Protein AF-A0A4Z2IRG9-F1 (afdb_monomer_lite)

Organism: NCBI:txid230148

Radius of gyration: 12.73 Å; chains: 1; bounding box: 38×23×28 Å

Secondary structure (DSSP, 8-state):
--------------BTTBSSEEEEPPTTS-SEEEEEE-TTSHHHHTT--TTPEE-EETTEE-TT--TT---

pLDDT: mean 85.16, std 16.12, range [37.62, 97.88]

InterPro domains:
  IPR001478 PDZ domain [PF00595] (13-70)
  IPR001478 PDZ domain [PS50106] (9-71)
  IPR001478 PDZ domain [SM00228] (17-71)
  IPR036034 PDZ superfamily [G3DSA:2.30.42.10] (3-71)
  IPR036034 PDZ superfamily [SSF50156] (4-70)
  IPR051067 Na+/H+ exchange regulatory cofactor [PTHR14191] (4-70)

Sequence (71 aa):
MASARNPRLCVMTKTDSGYGFHLHGEKGKSGQFIRKVESGSPAEAAGLRAGDRVVEVNGVNVEKETHHQAS

Structure (mmCIF, N/CA/C/O backbone):
data_AF-A0A4Z2IRG9-F1
#
_entry.id   AF-A0A4Z2IRG9-F1
#
loop_
_atom_site.group_PDB
_atom_site.id
_atom_site.type_symbol
_atom_site.label_atom_id
_atom_site.label_alt_id
_atom_site.label_comp_id
_atom_site.label_asym_id
_atom_site.label_entity_id
_atom_site.label_seq_id
_atom_site.pdbx_PDB_ins_code
_atom_site.Cartn_x
_atom_site.Cartn_y
_atom_site.Cartn_z
_atom_site.occupancy
_atom_site.B_iso_or_equiv
_atom_site.auth_seq_id
_atom_site.auth_comp_id
_atom_site.auth_asym_id
_atom_site.auth_atom_id
_atom_site.pdbx_PDB_model_num
ATOM 1 N N . MET A 1 1 ? -25.523 13.785 -2.316 1.00 38.75 1 MET A N 1
ATOM 2 C CA . MET A 1 1 ? -24.779 13.035 -3.351 1.00 38.75 1 MET A CA 1
ATOM 3 C C . MET A 1 1 ? -23.572 12.386 -2.684 1.00 38.75 1 MET A C 1
ATOM 5 O O . MET A 1 1 ? -22.541 13.033 -2.555 1.00 38.75 1 MET A O 1
ATOM 9 N N . ALA A 1 2 ? -23.699 11.167 -2.155 1.00 51.03 2 ALA A N 1
ATOM 10 C CA . ALA A 1 2 ? -22.513 10.435 -1.717 1.00 51.03 2 ALA A CA 1
ATOM 11 C C . ALA A 1 2 ? -21.746 10.061 -2.990 1.00 51.03 2 ALA A C 1
ATOM 13 O O . ALA A 1 2 ? -22.273 9.308 -3.804 1.00 51.03 2 ALA A O 1
ATOM 14 N N . SER A 1 3 ? -20.570 10.659 -3.208 1.00 55.09 3 SER A N 1
ATOM 15 C CA . SER A 1 3 ? -19.670 10.240 -4.286 1.00 55.09 3 SER A CA 1
ATOM 16 C C . SER A 1 3 ? -19.530 8.724 -4.195 1.00 55.09 3 SER A C 1
ATOM 18 O O . SER A 1 3 ? -19.204 8.216 -3.117 1.00 55.09 3 SER A O 1
ATOM 20 N N . ALA A 1 4 ? -19.886 8.007 -5.262 1.00 57.91 4 ALA A N 1
ATOM 21 C CA . ALA A 1 4 ? -19.823 6.555 -5.281 1.00 57.91 4 ALA A CA 1
ATOM 22 C C . ALA A 1 4 ? -18.386 6.154 -4.933 1.00 57.91 4 ALA A C 1
ATOM 24 O O . ALA A 1 4 ? -17.453 6.412 -5.695 1.00 57.91 4 ALA A O 1
ATOM 25 N N . ARG A 1 5 ? -18.193 5.596 -3.735 1.00 68.75 5 ARG A N 1
ATOM 26 C CA . ARG A 1 5 ? -16.896 5.073 -3.319 1.00 68.75 5 ARG A CA 1
ATOM 27 C C . ARG A 1 5 ? -16.649 3.867 -4.208 1.00 68.75 5 ARG A C 1
ATOM 29 O O . ARG A 1 5 ? -17.301 2.847 -4.025 1.00 68.75 5 ARG A O 1
ATOM 36 N N . ASN A 1 6 ? -15.788 4.026 -5.205 1.00 81.19 6 ASN A N 1
ATOM 37 C CA . ASN A 1 6 ? -15.421 2.960 -6.125 1.00 81.19 6 ASN A CA 1
ATOM 38 C C . ASN A 1 6 ? -14.069 2.384 -5.673 1.00 81.19 6 ASN A C 1
ATOM 40 O O . ASN A 1 6 ? -13.029 2.913 -6.080 1.00 81.19 6 ASN A O 1
ATOM 44 N N . PRO A 1 7 ? -14.055 1.402 -4.746 1.00 89.69 7 PRO A N 1
ATOM 45 C CA . PRO A 1 7 ? -12.814 0.815 -4.264 1.00 89.69 7 PRO A CA 1
ATOM 46 C C . PRO A 1 7 ? -12.082 0.112 -5.407 1.00 89.69 7 PRO A C 1
ATOM 48 O O . PRO A 1 7 ? -12.692 -0.439 -6.322 1.00 89.69 7 PRO A O 1
ATOM 51 N N . ARG A 1 8 ? -10.752 0.123 -5.342 1.00 92.50 8 ARG A N 1
ATOM 52 C CA . ARG A 1 8 ? -9.890 -0.550 -6.315 1.00 92.50 8 ARG A CA 1
ATOM 53 C C . ARG A 1 8 ? -9.230 -1.740 -5.642 1.00 92.50 8 ARG A C 1
ATOM 55 O O . ARG A 1 8 ? -8.465 -1.559 -4.699 1.00 92.50 8 ARG A O 1
ATOM 62 N N . LEU A 1 9 ? -9.501 -2.940 -6.145 1.00 94.81 9 LEU A N 1
ATOM 63 C CA . LEU A 1 9 ? -8.749 -4.124 -5.750 1.00 94.81 9 LEU A CA 1
ATOM 64 C C . LEU A 1 9 ? -7.409 -4.118 -6.488 1.00 94.81 9 LEU A C 1
ATOM 66 O O . LEU A 1 9 ? -7.371 -4.265 -7.708 1.00 94.81 9 LEU A O 1
ATOM 70 N N . CYS A 1 10 ? -6.323 -3.938 -5.742 1.00 96.19 10 CYS A N 1
ATOM 71 C CA . CYS A 1 10 ? -4.965 -3.975 -6.272 1.00 96.19 10 CYS A CA 1
ATOM 72 C C . CYS A 1 10 ? -4.312 -5.290 -5.833 1.00 96.19 10 CYS A C 1
ATOM 74 O O . CYS A 1 10 ? -4.100 -5.499 -4.639 1.00 96.19 10 CYS A O 1
ATOM 76 N N . VAL A 1 11 ? -4.002 -6.175 -6.785 1.00 96.62 11 VAL A N 1
ATOM 77 C CA . VAL A 1 11 ? -3.329 -7.458 -6.521 1.00 96.62 11 VAL A CA 1
ATOM 78 C C . VAL A 1 11 ? -1.888 -7.361 -6.999 1.00 96.62 11 VAL A C 1
ATOM 80 O O . VAL A 1 11 ? -1.640 -7.017 -8.151 1.00 96.62 11 VAL A O 1
ATOM 83 N N . MET A 1 12 ? -0.939 -7.659 -6.115 1.00 95.81 12 MET A N 1
ATOM 84 C CA . MET A 1 12 ? 0.492 -7.564 -6.397 1.00 95.81 12 MET A CA 1
ATOM 85 C C . MET A 1 12 ? 1.270 -8.653 -5.664 1.00 95.81 12 MET A C 1
ATOM 87 O O . MET A 1 12 ? 0.885 -9.079 -4.576 1.00 95.81 12 MET A O 1
ATOM 91 N N . THR A 1 13 ? 2.397 -9.059 -6.241 1.00 96.44 13 THR A N 1
ATOM 92 C CA . THR A 1 13 ? 3.317 -10.032 -5.644 1.00 96.44 13 THR A CA 1
ATOM 93 C C . THR A 1 13 ? 4.520 -9.307 -5.049 1.00 96.44 13 THR A C 1
ATOM 95 O O . THR A 1 13 ? 5.060 -8.385 -5.662 1.00 96.44 13 THR A O 1
ATOM 98 N N . LYS A 1 14 ? 4.947 -9.716 -3.850 1.00 93.75 14 LYS A N 1
ATOM 99 C CA . LYS A 1 14 ? 6.137 -9.164 -3.193 1.00 93.75 14 LYS A CA 1
ATOM 100 C C . LYS A 1 14 ? 7.401 -9.573 -3.957 1.00 93.75 14 LYS A C 1
ATOM 102 O O . LYS A 1 14 ? 7.548 -10.740 -4.306 1.00 93.75 14 LYS A O 1
ATOM 107 N N . THR A 1 15 ? 8.315 -8.630 -4.158 1.00 95.00 15 THR A N 1
ATOM 108 C CA . THR A 1 15 ? 9.669 -8.884 -4.684 1.00 95.00 15 THR A CA 1
ATOM 109 C C . THR A 1 15 ? 10.701 -8.879 -3.554 1.00 95.00 15 THR A C 1
ATOM 111 O O . THR A 1 15 ? 10.367 -8.578 -2.404 1.00 95.00 15 THR A O 1
ATOM 114 N N . ASP A 1 16 ? 11.970 -9.129 -3.878 1.00 95.25 16 ASP A N 1
ATOM 115 C CA . ASP A 1 16 ? 13.081 -9.030 -2.919 1.00 95.25 16 ASP A CA 1
ATOM 116 C C . ASP A 1 16 ? 13.204 -7.624 -2.302 1.00 95.25 16 ASP A C 1
ATOM 118 O O . ASP A 1 16 ? 13.579 -7.479 -1.141 1.00 95.25 16 ASP A O 1
ATOM 122 N N . SER A 1 17 ? 12.803 -6.581 -3.039 1.00 91.75 17 SER A N 1
ATOM 123 C CA . SER A 1 17 ? 12.751 -5.190 -2.563 1.00 91.75 17 SER A CA 1
ATOM 124 C C . SER A 1 17 ? 11.404 -4.807 -1.928 1.00 91.75 17 SER A C 1
ATOM 126 O O . SER A 1 17 ? 11.191 -3.655 -1.557 1.00 91.75 17 SER A O 1
ATOM 128 N N . GLY A 1 18 ? 10.477 -5.757 -1.777 1.00 95.56 18 GLY A N 1
ATOM 129 C CA . GLY A 1 18 ? 9.134 -5.524 -1.250 1.00 95.56 18 GLY A CA 1
ATOM 130 C C . GLY A 1 18 ? 8.098 -5.223 -2.337 1.00 95.56 18 GLY A C 1
ATOM 131 O O . GLY A 1 18 ? 8.154 -5.774 -3.438 1.00 95.56 18 GLY A O 1
ATOM 132 N N . TYR A 1 19 ? 7.106 -4.395 -2.000 1.00 96.81 19 TYR A N 1
ATOM 133 C CA . TYR A 1 19 ? 5.985 -4.052 -2.889 1.00 96.81 19 TYR A CA 1
ATOM 134 C C . TYR A 1 19 ? 6.164 -2.717 -3.633 1.00 96.81 19 TYR A C 1
ATOM 136 O O . TYR A 1 19 ? 5.462 -2.476 -4.612 1.00 96.81 19 TYR A O 1
ATOM 144 N N . GLY A 1 20 ? 7.081 -1.855 -3.176 1.00 97.19 20 GLY A N 1
ATOM 145 C CA . GLY A 1 20 ? 7.361 -0.542 -3.772 1.00 97.19 20 GLY A CA 1
ATOM 146 C C . GLY A 1 20 ? 6.316 0.540 -3.478 1.00 97.19 20 GLY A C 1
ATOM 147 O O . GLY A 1 20 ? 5.973 1.344 -4.342 1.00 97.19 20 GLY A O 1
ATOM 148 N N . PHE A 1 21 ? 5.787 0.579 -2.253 1.00 96.88 21 PHE A N 1
ATOM 149 C CA . PHE A 1 21 ? 4.962 1.688 -1.772 1.00 96.88 21 PHE A CA 1
ATOM 150 C C . PHE A 1 21 ? 5.259 2.012 -0.306 1.00 96.88 21 PHE A C 1
ATOM 152 O O . PHE A 1 21 ? 5.792 1.191 0.437 1.00 96.88 21 PHE A O 1
ATOM 159 N N . HIS A 1 22 ? 4.878 3.215 0.117 1.00 94.75 22 HIS A N 1
ATOM 160 C CA . HIS A 1 22 ? 5.047 3.687 1.489 1.00 94.75 22 HIS A CA 1
ATOM 161 C C . HIS A 1 22 ? 3.687 3.901 2.144 1.00 94.75 22 HIS A C 1
ATOM 163 O O . HIS A 1 22 ? 2.870 4.670 1.631 1.00 94.75 22 HIS A O 1
ATOM 169 N N . LEU A 1 23 ? 3.475 3.271 3.297 1.00 92.06 23 LEU A N 1
ATOM 170 C CA . LEU A 1 23 ? 2.286 3.467 4.119 1.00 92.06 23 LEU A CA 1
ATOM 171 C C . LEU A 1 23 ? 2.511 4.592 5.133 1.00 92.06 23 LEU A C 1
ATOM 173 O O . LEU A 1 23 ? 3.605 4.756 5.672 1.00 92.06 23 LEU A O 1
ATOM 177 N N . HIS A 1 24 ? 1.469 5.362 5.408 1.00 87.69 24 HIS A N 1
ATOM 178 C CA . HIS A 1 24 ? 1.492 6.427 6.398 1.00 87.69 24 HIS A CA 1
ATOM 179 C C . HIS A 1 24 ? 0.144 6.503 7.121 1.00 87.69 24 HIS A C 1
ATOM 181 O O . HIS A 1 24 ? -0.908 6.547 6.484 1.00 87.69 24 HIS A O 1
ATOM 187 N N . GLY A 1 25 ? 0.192 6.543 8.454 1.00 83.62 25 GLY A N 1
ATOM 188 C CA . GLY A 1 25 ? -0.933 6.946 9.295 1.00 83.62 25 GLY A CA 1
ATOM 189 C C . GLY A 1 25 ? -0.788 8.403 9.737 1.00 83.62 25 GLY A C 1
ATOM 190 O O . GLY A 1 25 ? 0.287 8.817 10.180 1.00 83.62 25 GLY A O 1
ATOM 191 N N . GLU A 1 26 ? -1.859 9.187 9.639 1.00 76.19 26 GLU A N 1
ATOM 192 C CA . GLU A 1 26 ? -1.887 10.556 10.159 1.00 76.19 26 GLU A CA 1
ATOM 193 C C . GLU A 1 26 ? -2.131 10.557 11.674 1.00 76.19 26 GLU A C 1
ATOM 195 O O . GLU A 1 26 ? -3.072 9.941 12.177 1.00 76.19 26 GL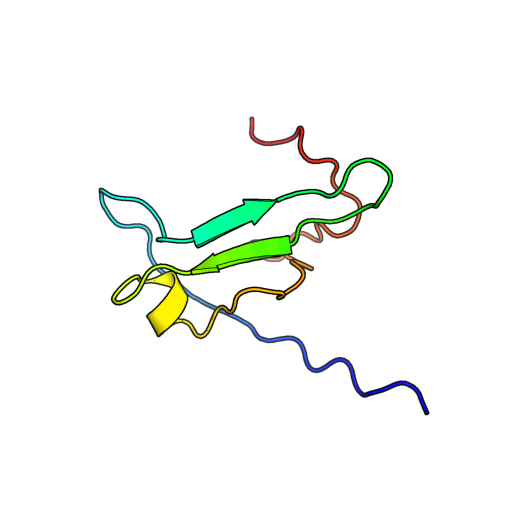U A O 1
ATOM 200 N N . LYS A 1 27 ? -1.301 11.289 12.429 1.00 74.31 27 LYS A N 1
ATOM 201 C CA . LYS A 1 27 ? -1.460 11.409 13.884 1.00 74.31 27 LYS A CA 1
ATOM 202 C C . LYS A 1 27 ? -2.822 12.038 14.206 1.00 74.31 27 LYS A C 1
ATOM 204 O O . LYS A 1 27 ? -3.093 13.166 13.807 1.00 74.31 27 LYS A O 1
ATOM 209 N N . GLY A 1 28 ? -3.658 11.312 14.948 1.00 72.94 28 GLY A N 1
ATOM 210 C CA . GLY A 1 28 ? -5.002 11.758 15.333 1.00 72.94 28 GLY A CA 1
ATOM 211 C C . GLY A 1 28 ? -6.111 11.432 14.326 1.00 72.94 28 GLY A C 1
ATOM 212 O O . GLY A 1 28 ? -7.262 11.766 14.595 1.00 72.94 28 GLY A O 1
ATOM 213 N N . LYS A 1 29 ? -5.810 10.755 13.206 1.00 71.19 29 LYS A N 1
ATOM 214 C CA . LYS A 1 29 ? -6.824 10.205 12.293 1.00 71.19 29 LYS A CA 1
ATOM 215 C C . LYS A 1 29 ? -6.700 8.687 12.197 1.00 71.19 29 LYS A C 1
ATOM 217 O O . LYS A 1 29 ? -5.608 8.133 12.223 1.00 71.19 29 LYS A O 1
ATOM 222 N N . SER A 1 30 ? -7.839 8.012 12.083 1.00 77.25 30 SER A N 1
ATOM 223 C CA . SER A 1 30 ? -7.899 6.566 11.862 1.00 77.25 30 SER A CA 1
ATOM 224 C C . SER A 1 30 ? -7.655 6.218 10.394 1.00 77.25 30 SER A C 1
ATOM 226 O O . SER A 1 30 ? -8.216 6.869 9.506 1.00 77.25 30 SER A O 1
ATOM 228 N N . GLY A 1 31 ? -6.927 5.132 10.155 1.00 83.94 31 GLY A N 1
ATOM 229 C CA . GLY A 1 31 ? -6.726 4.558 8.830 1.00 83.94 31 GLY A CA 1
ATOM 230 C C . GLY A 1 31 ? -5.324 4.777 8.275 1.00 83.94 31 GLY A C 1
ATOM 231 O O . GLY A 1 31 ? -4.529 5.567 8.786 1.00 83.94 31 GLY A O 1
ATOM 232 N N . GLN A 1 32 ? -5.036 4.037 7.210 1.00 88.94 32 GLN A N 1
ATOM 233 C CA . GLN A 1 32 ? -3.735 4.014 6.561 1.00 88.94 32 GLN A CA 1
ATOM 234 C C . GLN A 1 32 ? -3.853 4.546 5.134 1.00 88.94 32 GLN A C 1
ATOM 236 O O . GLN A 1 32 ? -4.817 4.242 4.426 1.00 88.94 32 GLN A O 1
ATOM 241 N N . PHE A 1 33 ? -2.864 5.327 4.713 1.00 91.44 33 PHE A N 1
ATOM 242 C CA . PHE A 1 33 ? -2.836 5.970 3.404 1.00 91.44 33 PHE A CA 1
ATOM 243 C C . PHE A 1 33 ? -1.537 5.660 2.673 1.00 91.44 33 PHE A C 1
ATOM 245 O O . PHE A 1 33 ? -0.467 5.548 3.279 1.00 91.44 33 PHE A O 1
ATOM 252 N N . ILE A 1 34 ? -1.625 5.563 1.352 1.00 94.19 34 ILE A N 1
ATOM 253 C CA . ILE A 1 34 ? -0.459 5.402 0.492 1.00 94.19 34 ILE A CA 1
A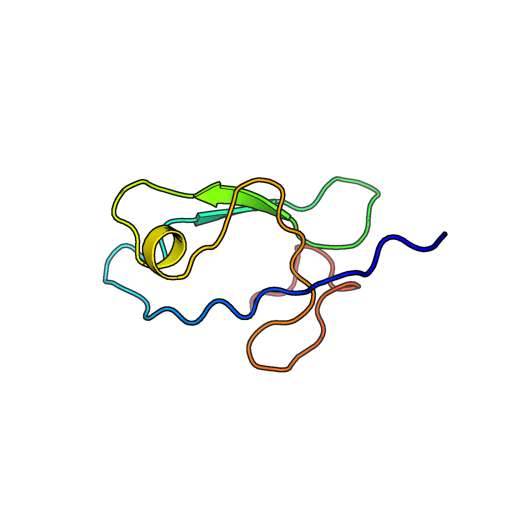TOM 254 C C . ILE A 1 34 ? 0.199 6.766 0.307 1.00 94.19 34 ILE A C 1
ATOM 256 O O . ILE A 1 34 ? -0.357 7.666 -0.319 1.00 94.19 34 ILE A O 1
ATOM 260 N N . ARG A 1 35 ? 1.405 6.933 0.848 1.00 94.62 35 ARG A N 1
ATOM 261 C CA . ARG A 1 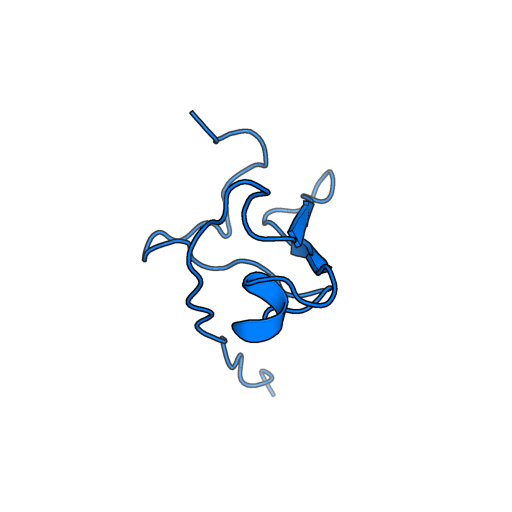35 ? 2.171 8.180 0.727 1.00 94.62 35 ARG A CA 1
ATOM 262 C C . ARG A 1 35 ? 2.875 8.292 -0.619 1.00 94.62 35 ARG A C 1
ATOM 264 O O . 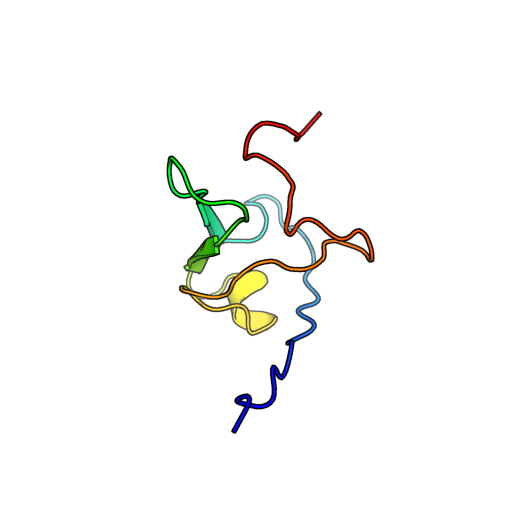ARG A 1 35 ? 2.957 9.377 -1.185 1.00 94.62 35 ARG A O 1
ATOM 271 N N . LYS A 1 36 ? 3.434 7.182 -1.097 1.00 96.69 36 LYS A N 1
ATOM 272 C CA . LYS A 1 36 ? 4.225 7.113 -2.327 1.00 96.69 36 LYS A CA 1
ATOM 273 C C . LYS A 1 36 ? 4.098 5.725 -2.935 1.00 96.69 36 LYS A C 1
ATOM 275 O O . LYS A 1 36 ? 4.055 4.745 -2.196 1.00 96.69 36 LYS A O 1
ATOM 280 N N . VAL A 1 37 ? 4.093 5.678 -4.260 1.00 97.50 37 VAL A N 1
ATOM 281 C CA . VAL A 1 37 ? 4.258 4.466 -5.062 1.00 97.50 37 VAL A CA 1
ATOM 282 C C . VAL A 1 37 ? 5.513 4.657 -5.906 1.00 97.50 37 VAL A C 1
ATOM 284 O O . VAL A 1 37 ? 5.744 5.746 -6.434 1.00 97.50 37 VAL A O 1
ATOM 287 N N . GLU A 1 38 ? 6.372 3.649 -5.939 1.00 97.50 38 GLU A N 1
ATOM 288 C CA . GLU A 1 38 ? 7.630 3.680 -6.677 1.00 97.50 38 GLU A CA 1
ATOM 289 C C . GLU A 1 38 ? 7.403 3.293 -8.139 1.00 97.50 38 GLU A C 1
ATOM 291 O O . GLU A 1 38 ? 6.636 2.375 -8.434 1.00 97.50 38 GLU A O 1
ATOM 296 N N . SER A 1 39 ? 8.074 3.982 -9.059 1.00 96.62 39 SER A N 1
ATOM 297 C CA . SER A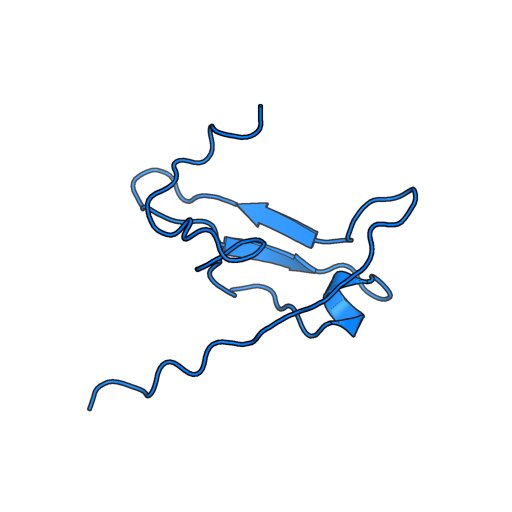 1 39 ? 7.962 3.697 -10.491 1.00 96.62 39 SER A CA 1
ATOM 298 C C . SER A 1 39 ? 8.575 2.343 -10.843 1.00 96.62 39 SER A C 1
ATOM 300 O O . SER A 1 39 ? 9.649 1.996 -10.353 1.00 96.62 39 SER A O 1
ATOM 302 N N . GLY A 1 40 ? 7.891 1.582 -11.696 1.00 96.00 40 GLY A N 1
ATOM 303 C CA . GLY A 1 40 ? 8.261 0.214 -12.063 1.00 96.00 40 GLY A CA 1
ATOM 304 C C . GLY A 1 40 ? 8.007 -0.825 -10.966 1.00 96.00 40 GLY A C 1
ATOM 305 O O . GLY A 1 40 ? 8.403 -1.979 -11.122 1.00 96.00 40 GLY A O 1
ATOM 306 N N . SER A 1 41 ? 7.363 -0.446 -9.858 1.00 97.56 41 SER A N 1
ATOM 307 C CA . SER A 1 41 ? 7.072 -1.368 -8.760 1.00 97.56 41 SER A CA 1
ATOM 308 C C . SER A 1 41 ? 5.854 -2.262 -9.031 1.00 97.56 41 SER A C 1
ATOM 310 O O . SER A 1 41 ? 4.961 -1.894 -9.804 1.00 97.56 41 SER A O 1
ATOM 312 N N . PRO A 1 42 ? 5.736 -3.403 -8.323 1.00 97.88 42 PRO A N 1
ATOM 313 C CA . PRO A 1 42 ? 4.508 -4.195 -8.314 1.00 97.88 42 PRO A CA 1
ATOM 314 C C . PRO A 1 42 ? 3.270 -3.385 -7.903 1.00 97.88 42 PRO A C 1
ATOM 316 O O . PRO A 1 42 ? 2.184 -3.613 -8.435 1.00 97.88 42 PRO A O 1
ATOM 319 N N . ALA A 1 43 ? 3.420 -2.428 -6.982 1.00 97.62 43 ALA A N 1
ATOM 320 C CA . ALA A 1 43 ? 2.327 -1.567 -6.546 1.00 97.62 43 ALA A CA 1
ATOM 321 C C . ALA A 1 43 ? 1.817 -0.641 -7.659 1.00 97.62 43 ALA A C 1
ATOM 323 O O . ALA A 1 43 ? 0.603 -0.509 -7.827 1.00 97.62 43 ALA A O 1
ATOM 324 N N . GLU A 1 44 ? 2.719 -0.047 -8.448 1.00 97.25 44 GLU A N 1
ATOM 325 C CA . GLU A 1 44 ? 2.344 0.766 -9.612 1.00 97.25 44 GLU A CA 1
ATOM 326 C C . GLU A 1 44 ? 1.630 -0.085 -10.669 1.00 97.25 44 GLU A C 1
ATOM 328 O O . GLU A 1 44 ? 0.559 0.294 -11.145 1.00 97.25 44 GLU A O 1
ATOM 333 N N . ALA A 1 45 ? 2.170 -1.271 -10.975 1.00 97.25 45 ALA A N 1
ATOM 334 C CA . ALA A 1 45 ? 1.582 -2.200 -11.940 1.00 97.25 45 ALA A CA 1
ATOM 335 C C . ALA A 1 45 ? 0.177 -2.679 -11.525 1.00 97.25 45 ALA A C 1
ATOM 337 O O . ALA A 1 45 ? -0.702 -2.840 -12.371 1.00 97.25 45 ALA A O 1
ATOM 338 N N . ALA A 1 46 ? -0.061 -2.849 -10.222 1.00 97.12 46 ALA A N 1
ATOM 339 C CA . ALA A 1 46 ? -1.372 -3.185 -9.666 1.00 97.12 46 ALA A CA 1
ATOM 340 C C . ALA A 1 46 ? -2.354 -1.999 -9.633 1.00 97.12 46 ALA A C 1
ATOM 342 O O . ALA A 1 46 ? -3.528 -2.172 -9.299 1.00 97.12 46 ALA A O 1
ATOM 343 N N . GLY A 1 47 ? -1.894 -0.795 -9.983 1.00 96.06 47 GLY A N 1
ATOM 344 C CA . GLY A 1 47 ? -2.712 0.409 -10.061 1.00 96.06 47 GLY A CA 1
ATOM 345 C C . GLY A 1 47 ? -2.926 1.128 -8.731 1.00 96.06 47 GLY A C 1
ATOM 346 O O . GLY A 1 47 ? -3.838 1.958 -8.666 1.00 96.06 47 GLY A O 1
ATOM 347 N N . LEU A 1 48 ? -2.108 0.834 -7.712 1.00 96.56 48 LEU A N 1
ATOM 348 C CA . LEU A 1 48 ? -2.086 1.560 -6.441 1.00 96.56 48 LEU A CA 1
ATOM 349 C C . LEU A 1 48 ? -1.589 2.992 -6.666 1.00 96.56 48 LEU A C 1
ATOM 351 O O . LEU A 1 48 ? -0.696 3.224 -7.484 1.00 96.56 48 LEU A O 1
ATOM 355 N N . ARG A 1 49 ? -2.144 3.970 -5.942 1.00 95.81 49 ARG A N 1
ATOM 356 C CA . ARG A 1 49 ? -1.799 5.388 -6.115 1.00 95.81 49 ARG A CA 1
ATOM 357 C C . ARG A 1 49 ? -1.510 6.075 -4.792 1.00 95.81 49 ARG A C 1
ATOM 359 O O . ARG A 1 49 ? -2.090 5.760 -3.758 1.00 95.81 49 ARG A O 1
ATOM 366 N N . ALA A 1 50 ? -0.638 7.079 -4.838 1.00 95.06 50 ALA A N 1
ATOM 367 C CA . ALA A 1 50 ? -0.474 7.994 -3.716 1.00 95.06 50 ALA A C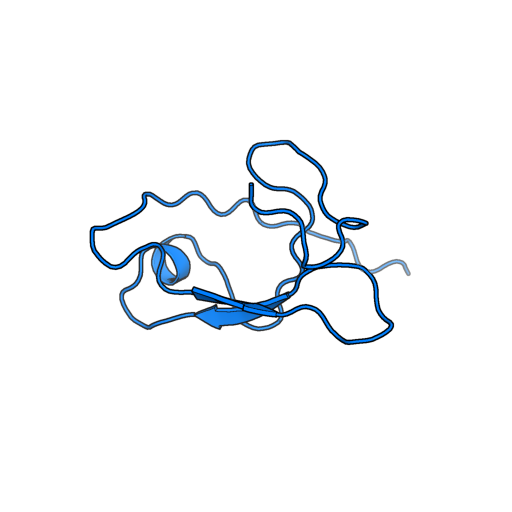A 1
ATOM 368 C C . ALA A 1 50 ? -1.802 8.719 -3.427 1.00 95.06 50 ALA A C 1
ATOM 370 O O . ALA A 1 50 ? -2.480 9.177 -4.347 1.00 95.06 50 ALA A O 1
ATOM 371 N N . GLY A 1 51 ? -2.160 8.813 -2.149 1.00 91.75 51 GLY A N 1
ATOM 372 C CA . GLY A 1 51 ? -3.441 9.340 -1.681 1.00 91.75 51 GLY A CA 1
ATOM 373 C C . GLY A 1 51 ? -4.540 8.287 -1.517 1.00 91.75 51 GLY A C 1
ATOM 374 O O . GLY A 1 51 ? -5.552 8.588 -0.883 1.00 91.75 51 GLY A O 1
ATOM 375 N N . ASP A 1 52 ? -4.349 7.057 -2.010 1.00 92.50 52 ASP A N 1
ATOM 376 C CA . ASP A 1 52 ? -5.302 5.977 -1.758 1.00 92.50 52 ASP A CA 1
ATOM 377 C C . ASP A 1 52 ? -5.380 5.678 -0.254 1.00 92.50 52 ASP A C 1
ATOM 379 O O . ASP A 1 52 ? -4.366 5.621 0.450 1.00 92.50 52 ASP A O 1
ATOM 383 N N . ARG A 1 53 ? -6.604 5.466 0.239 1.00 91.56 53 ARG A N 1
ATOM 384 C CA . ARG A 1 53 ? -6.861 4.979 1.596 1.00 91.56 53 ARG A CA 1
ATOM 385 C C . ARG A 1 53 ? -7.009 3.466 1.562 1.00 91.56 53 ARG A C 1
ATOM 387 O O . ARG A 1 53 ? -7.819 2.942 0.799 1.00 91.56 53 ARG A O 1
ATOM 394 N N . VAL A 1 54 ? -6.282 2.778 2.432 1.00 92.25 54 VAL A N 1
ATOM 395 C CA . VAL A 1 54 ? -6.404 1.329 2.586 1.00 92.25 54 VAL A CA 1
ATOM 396 C C . VAL A 1 54 ? -7.655 1.021 3.404 1.00 92.25 54 VAL A C 1
ATOM 398 O O . VAL A 1 54 ? -7.820 1.522 4.518 1.00 92.25 54 VAL A O 1
ATOM 401 N N . VAL A 1 55 ? -8.542 0.217 2.820 1.00 91.75 55 VAL A N 1
ATOM 402 C CA . VAL A 1 55 ? -9.797 -0.229 3.444 1.00 91.75 55 VAL A CA 1
ATOM 403 C C . VAL A 1 55 ? -9.658 -1.666 3.930 1.00 91.75 55 VAL A C 1
ATOM 405 O O . VAL A 1 55 ? -9.987 -1.959 5.074 1.00 91.75 55 VAL A O 1
ATOM 408 N N . GLU A 1 56 ? -9.110 -2.541 3.085 1.00 92.94 56 GLU A N 1
ATOM 409 C CA . GLU A 1 56 ? -8.898 -3.955 3.386 1.00 92.94 56 GLU A CA 1
ATOM 410 C C . GLU A 1 56 ? -7.517 -4.419 2.926 1.00 92.94 56 GLU A C 1
ATOM 412 O O . GLU A 1 56 ? -6.983 -3.932 1.928 1.00 92.94 56 GLU A O 1
ATOM 417 N N . VAL A 1 57 ? -6.966 -5.400 3.638 1.00 93.25 57 VAL A N 1
ATOM 418 C CA . VAL A 1 57 ? -5.763 -6.139 3.247 1.00 93.25 57 VAL A CA 1
ATOM 419 C C . VAL A 1 57 ? -6.094 -7.622 3.317 1.00 93.25 57 VAL A C 1
ATOM 421 O O . VAL A 1 57 ? -6.458 -8.123 4.376 1.00 93.25 57 VAL A O 1
ATOM 424 N N . ASN A 1 58 ? -5.997 -8.327 2.187 1.00 92.31 58 ASN A N 1
ATOM 425 C CA . ASN A 1 58 ? -6.314 -9.759 2.087 1.00 92.31 58 ASN A CA 1
ATOM 426 C C . ASN A 1 58 ? -7.697 -10.134 2.669 1.00 92.31 58 ASN A C 1
ATOM 428 O O . ASN A 1 58 ? -7.846 -11.172 3.308 1.00 92.31 58 ASN A O 1
ATOM 432 N N . GLY A 1 59 ? -8.702 -9.274 2.469 1.00 90.94 59 GLY A N 1
ATOM 433 C CA . GLY A 1 59 ? -10.071 -9.471 2.967 1.00 90.94 59 GLY A CA 1
ATOM 434 C C . GLY A 1 59 ? -10.292 -9.093 4.436 1.00 90.94 59 GLY A C 1
ATOM 435 O O . GLY A 1 59 ? -11.393 -9.269 4.951 1.00 90.94 59 GLY A O 1
ATOM 436 N N . VAL A 1 60 ? -9.276 -8.563 5.123 1.00 90.94 60 VAL A N 1
ATOM 437 C CA . VAL A 1 60 ? -9.394 -8.053 6.495 1.00 90.94 60 VAL A CA 1
ATOM 438 C C . VAL A 1 60 ? -9.554 -6.536 6.454 1.00 90.94 60 VAL A C 1
ATOM 440 O O . VAL A 1 60 ? -8.692 -5.850 5.907 1.00 90.94 60 VAL A O 1
ATOM 443 N N . ASN A 1 61 ? -10.635 -5.999 7.032 1.00 89.31 61 ASN A N 1
ATOM 444 C CA . ASN A 1 61 ? -10.843 -4.551 7.141 1.00 89.31 61 ASN A CA 1
ATOM 445 C C . ASN A 1 61 ? -9.822 -3.924 8.098 1.00 89.31 61 ASN A C 1
ATOM 447 O O . ASN A 1 61 ? -9.684 -4.365 9.236 1.00 89.31 61 ASN A O 1
ATOM 451 N N . VAL A 1 62 ? -9.138 -2.878 7.630 1.00 88.62 62 VAL A N 1
ATOM 452 C CA . VAL A 1 62 ? -8.075 -2.175 8.364 1.00 88.62 62 VAL A CA 1
ATOM 453 C C . VAL A 1 62 ? -8.378 -0.691 8.594 1.00 88.62 62 VAL A C 1
ATOM 455 O O . VAL A 1 62 ? -7.512 0.075 9.013 1.00 88.62 62 VAL A O 1
ATOM 458 N N . GLU A 1 63 ? -9.607 -0.234 8.339 1.00 84.44 63 GLU A N 1
ATOM 459 C CA . GLU A 1 63 ? -9.947 1.197 8.401 1.00 84.44 63 GLU A CA 1
ATOM 460 C C . GLU A 1 63 ? -9.794 1.806 9.800 1.00 84.44 63 GLU A C 1
ATOM 462 O O . GLU A 1 63 ? -9.625 3.026 9.929 1.00 84.44 63 GLU A O 1
ATOM 467 N N . LYS A 1 64 ? -9.884 0.961 10.831 1.00 77.75 64 LYS A N 1
ATOM 468 C CA . LYS A 1 64 ? -9.775 1.322 12.249 1.00 77.75 64 LYS A CA 1
ATOM 469 C C . LYS A 1 64 ? -8.447 0.898 12.874 1.00 77.75 64 LYS A C 1
ATOM 471 O O . LYS A 1 64 ? -8.210 1.227 14.034 1.00 77.75 64 LYS A O 1
ATOM 476 N N . GLU A 1 65 ? -7.587 0.223 12.117 1.00 71.88 65 GLU A N 1
ATOM 477 C CA . GLU A 1 65 ? -6.299 -0.235 12.618 1.00 71.88 65 GLU A CA 1
ATOM 478 C C . GLU A 1 65 ? -5.371 0.961 12.831 1.00 71.88 65 GLU A C 1
ATOM 480 O O . GLU A 1 65 ? -5.152 1.808 11.951 1.00 71.88 65 GLU A O 1
ATOM 485 N N . THR A 1 66 ? -4.833 1.048 14.045 1.00 64.69 66 THR A N 1
ATOM 486 C CA . THR A 1 66 ? -3.781 2.015 14.349 1.00 64.69 66 THR A CA 1
ATOM 487 C C . THR A 1 66 ? -2.477 1.528 13.725 1.00 64.69 66 THR A C 1
ATOM 489 O O . THR A 1 66 ? -2.281 0.334 13.527 1.00 64.69 66 THR A O 1
ATOM 492 N N . HIS A 1 67 ? -1.565 2.447 13.401 1.00 60.25 67 HIS A N 1
ATOM 493 C CA . HIS A 1 67 ? -0.303 2.169 12.693 1.00 60.25 67 HIS A CA 1
ATOM 494 C C . HIS A 1 67 ? 0.622 1.131 13.384 1.00 60.25 67 HIS A C 1
ATOM 496 O O . HIS A 1 67 ? 1.695 0.834 12.875 1.00 60.25 67 HIS A O 1
ATOM 502 N N . HIS A 1 68 ? 0.229 0.590 14.541 1.00 50.75 68 HIS A N 1
ATOM 503 C CA . HIS A 1 68 ? 1.047 -0.217 15.440 1.00 50.75 68 HIS A CA 1
ATOM 504 C C . HIS A 1 68 ? 0.781 -1.738 15.393 1.00 50.75 68 HIS A C 1
ATOM 506 O O . HIS A 1 68 ? 1.305 -2.460 16.239 1.00 50.75 68 HIS A O 1
ATOM 512 N N . GLN A 1 69 ? 0.021 -2.269 14.430 1.00 49.38 69 GLN A N 1
ATOM 513 C CA . GLN A 1 69 ? -0.085 -3.727 14.259 1.00 49.38 69 GLN A CA 1
ATOM 514 C C . GLN A 1 69 ? 0.462 -4.200 12.912 1.00 49.38 69 GLN A C 1
ATOM 516 O O . GLN A 1 69 ? -0.254 -4.385 11.936 1.00 49.38 69 GLN A O 1
ATOM 521 N N . ALA A 1 70 ? 1.773 -4.434 12.911 1.00 37.62 70 ALA A N 1
ATOM 522 C CA . ALA A 1 70 ? 2.402 -5.492 12.136 1.00 37.62 70 ALA A CA 1
ATOM 523 C C . ALA A 1 70 ? 3.214 -6.333 13.134 1.00 37.62 70 ALA A C 1
ATOM 525 O O . ALA A 1 70 ? 4.299 -5.927 13.550 1.00 37.62 70 ALA A O 1
ATOM 526 N N . SER A 1 71 ? 2.629 -7.442 13.586 1.00 38.62 71 SER A N 1
ATOM 527 C CA . SER A 1 71 ? 3.308 -8.519 14.317 1.00 38.62 71 SER A CA 1
ATOM 528 C C . SER A 1 71 ? 3.381 -9.742 13.425 1.00 38.62 71 SER A C 1
ATOM 530 O O . SER A 1 71 ? 2.305 -10.072 12.876 1.00 38.62 71 SER A O 1
#

Foldseek 3Di:
DPPPPDDADFDFDADPVGQQWDWDDDVPAFFIFTQDGHPPGRCVVSVHDGGDTDQDDPNHGRRRPDPPDDD